Protein AF-A0A3M1LWJ5-F1 (afdb_monomer_lite)

Radius of gyration: 30.02 Å; chains: 1; bounding box: 67×26×77 Å

Structure (mmCIF, N/CA/C/O backbone):
data_AF-A0A3M1LWJ5-F1
#
_entry.id   AF-A0A3M1LWJ5-F1
#
loop_
_atom_site.group_PDB
_atom_site.id
_atom_site.type_symbol
_atom_site.label_atom_id
_atom_site.label_alt_id
_atom_site.label_comp_id
_atom_site.label_asym_id
_atom_site.label_entity_id
_atom_site.label_seq_id
_atom_site.pdbx_PDB_ins_code
_atom_site.Cartn_x
_atom_site.Cartn_y
_atom_site.Cartn_z
_atom_site.occupancy
_atom_site.B_iso_or_equiv
_atom_site.auth_seq_id
_atom_site.auth_c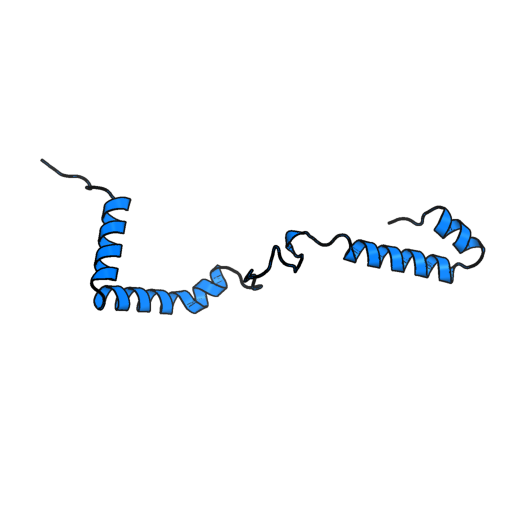omp_id
_atom_site.auth_asym_id
_atom_site.auth_atom_id
_atom_site.pdbx_PDB_model_num
ATOM 1 N N . MET A 1 1 ? 11.398 -5.527 -35.407 1.00 62.38 1 MET A N 1
ATOM 2 C CA . MET A 1 1 ? 11.233 -4.575 -36.529 1.00 62.38 1 MET A CA 1
ATOM 3 C C . MET A 1 1 ? 11.983 -5.104 -37.743 1.00 62.38 1 MET A C 1
ATOM 5 O O . MET A 1 1 ? 13.100 -5.579 -37.558 1.00 62.38 1 MET A O 1
ATOM 9 N N . SER A 1 2 ? 11.403 -5.033 -38.945 1.00 71.62 2 SER A N 1
ATOM 10 C CA . SER A 1 2 ? 12.109 -5.389 -40.186 1.00 71.62 2 SER A CA 1
ATOM 11 C C . SER A 1 2 ? 12.954 -4.212 -40.703 1.00 71.62 2 SER A C 1
ATOM 13 O O . SER A 1 2 ? 12.686 -3.054 -40.378 1.00 71.62 2 SER A O 1
ATOM 15 N N . ALA A 1 3 ? 14.004 -4.501 -41.478 1.00 82.69 3 ALA A N 1
ATOM 16 C CA . ALA A 1 3 ? 14.860 -3.475 -42.072 1.00 82.69 3 ALA A CA 1
ATOM 17 C C . ALA A 1 3 ? 14.053 -2.581 -43.031 1.00 82.69 3 ALA A C 1
ATOM 19 O O . ALA A 1 3 ? 13.374 -3.081 -43.939 1.00 82.69 3 ALA A O 1
ATOM 20 N N . ASN A 1 4 ? 14.138 -1.257 -42.858 1.00 89.62 4 ASN A N 1
ATOM 21 C CA . ASN A 1 4 ? 13.451 -0.326 -43.753 1.00 89.62 4 ASN A CA 1
ATOM 22 C C . ASN A 1 4 ? 14.225 -0.142 -45.068 1.00 89.62 4 ASN A C 1
ATOM 24 O O . ASN A 1 4 ? 15.335 -0.645 -45.233 1.00 89.62 4 ASN A O 1
ATOM 28 N N . TRP A 1 5 ? 13.622 0.554 -46.031 1.00 92.06 5 TRP A N 1
ATOM 29 C CA . TRP A 1 5 ? 14.231 0.750 -47.349 1.00 92.06 5 TRP A CA 1
ATOM 30 C C . TRP A 1 5 ? 15.590 1.472 -47.267 1.00 92.06 5 TRP A C 1
ATOM 32 O O . TRP A 1 5 ? 16.496 1.142 -48.020 1.00 92.06 5 TRP A O 1
ATOM 42 N N . PHE A 1 6 ? 15.769 2.374 -46.297 1.00 89.38 6 PHE A N 1
ATOM 43 C CA . PHE A 1 6 ? 17.022 3.097 -46.067 1.00 89.38 6 PHE A CA 1
ATOM 44 C C . PHE A 1 6 ? 18.117 2.218 -45.435 1.00 89.38 6 PHE A C 1
ATOM 46 O O . PHE A 1 6 ? 19.290 2.323 -45.773 1.00 89.38 6 PHE A O 1
ATOM 53 N N . ASP A 1 7 ? 17.756 1.307 -44.530 1.00 90.56 7 ASP A N 1
ATOM 54 C CA . ASP A 1 7 ? 18.695 0.312 -44.000 1.00 90.56 7 ASP A CA 1
ATOM 55 C C . ASP A 1 7 ? 19.154 -0.642 -45.119 1.00 90.56 7 ASP A C 1
ATOM 57 O O . ASP A 1 7 ? 20.311 -1.056 -45.146 1.00 90.56 7 ASP A O 1
ATOM 61 N N . ARG A 1 8 ? 18.273 -0.934 -46.088 1.00 88.12 8 ARG A N 1
ATOM 62 C CA . ARG A 1 8 ? 18.601 -1.742 -47.274 1.00 88.12 8 ARG A CA 1
ATOM 63 C C . ARG A 1 8 ? 19.521 -1.012 -48.250 1.00 88.12 8 ARG A C 1
ATOM 65 O O . ARG A 1 8 ? 20.425 -1.647 -48.777 1.00 88.12 8 ARG A O 1
ATOM 72 N N . THR A 1 9 ? 19.343 0.293 -48.466 1.00 92.50 9 THR A N 1
ATOM 73 C CA . THR A 1 9 ? 20.234 1.078 -49.342 1.00 92.50 9 THR A CA 1
ATOM 74 C C . THR A 1 9 ? 21.616 1.278 -48.729 1.00 92.50 9 THR A C 1
ATOM 76 O O . THR A 1 9 ? 22.602 1.286 -49.451 1.00 92.50 9 THR A O 1
ATOM 79 N N . ILE A 1 10 ? 21.731 1.380 -47.401 1.00 90.81 10 ILE A N 1
ATOM 80 C CA . ILE A 1 10 ? 23.046 1.389 -46.743 1.00 90.81 10 ILE A CA 1
ATOM 81 C C . ILE A 1 10 ? 23.681 0.002 -46.810 1.00 90.81 10 ILE A C 1
ATOM 83 O O . ILE A 1 10 ? 24.891 -0.102 -46.985 1.00 90.81 10 ILE A O 1
ATOM 87 N N . ALA A 1 11 ? 22.891 -1.070 -46.710 1.00 90.50 11 ALA A N 1
ATOM 88 C CA . ALA A 1 11 ? 23.421 -2.428 -46.728 1.00 90.50 11 ALA A CA 1
ATOM 89 C C . ALA A 1 11 ? 24.126 -2.798 -48.044 1.00 90.50 11 ALA A C 1
ATOM 91 O O . ALA A 1 11 ? 25.025 -3.636 -48.009 1.00 90.50 11 ALA A O 1
ATOM 92 N N . THR A 1 12 ? 23.771 -2.167 -49.172 1.00 91.88 12 THR A N 1
ATOM 93 C CA . THR A 1 12 ? 24.432 -2.414 -50.466 1.00 91.88 12 THR A CA 1
ATOM 94 C C . THR A 1 12 ? 25.857 -1.865 -50.522 1.00 91.88 12 THR A C 1
ATOM 96 O O . THR A 1 12 ? 26.692 -2.433 -51.217 1.00 91.88 12 THR A O 1
ATOM 99 N N . VAL A 1 13 ? 26.152 -0.793 -49.778 1.00 94.31 13 VAL A N 1
ATOM 100 C CA . VAL A 1 13 ? 27.469 -0.127 -49.779 1.00 94.31 13 VAL A CA 1
ATOM 101 C C . VAL A 1 13 ? 28.265 -0.440 -48.508 1.00 94.31 13 VAL A C 1
ATOM 103 O O . VAL A 1 13 ? 29.480 -0.605 -48.545 1.00 94.31 13 VAL A O 1
ATOM 106 N N . ALA A 1 14 ? 27.589 -0.537 -47.365 1.00 92.00 14 ALA A N 1
ATOM 107 C CA . ALA A 1 14 ? 28.187 -0.708 -46.047 1.00 92.00 14 ALA A CA 1
ATOM 108 C C . ALA A 1 14 ? 27.288 -1.579 -45.135 1.00 92.00 14 ALA A C 1
ATOM 110 O O . ALA A 1 14 ? 26.557 -1.079 -44.276 1.00 92.00 14 ALA A O 1
ATOM 111 N N . PRO A 1 15 ? 27.357 -2.918 -45.242 1.00 87.56 15 PRO A N 1
ATOM 112 C CA . PRO A 1 15 ? 26.468 -3.820 -44.502 1.00 87.56 15 PRO A CA 1
ATOM 113 C C . PRO A 1 15 ? 26.660 -3.764 -42.979 1.00 87.56 15 PRO A C 1
ATOM 115 O O . PRO A 1 15 ? 25.698 -3.882 -42.218 1.00 87.56 15 PRO A O 1
ATOM 118 N N . ARG A 1 16 ? 27.889 -3.527 -42.499 1.00 93.56 16 ARG A N 1
ATOM 119 C CA . ARG A 1 16 ? 28.172 -3.450 -41.053 1.00 93.56 16 ARG A CA 1
ATOM 120 C C . ARG A 1 16 ? 27.524 -2.227 -40.400 1.00 93.56 16 ARG A C 1
ATOM 122 O O . ARG A 1 16 ? 27.075 -2.318 -39.259 1.00 93.56 16 ARG A O 1
ATOM 129 N N . THR A 1 17 ? 27.475 -1.092 -41.095 1.00 91.75 17 THR A N 1
ATOM 130 C CA . THR A 1 17 ? 26.850 0.131 -40.569 1.00 91.75 17 THR A CA 1
ATOM 131 C C . THR A 1 17 ? 25.328 0.020 -40.608 1.00 91.75 17 THR A C 1
ATOM 133 O O . THR A 1 17 ? 24.683 0.378 -39.623 1.00 91.75 17 THR A O 1
ATOM 136 N N . ALA A 1 18 ? 24.763 -0.575 -41.665 1.00 91.69 18 ALA A N 1
ATOM 137 C CA . ALA A 1 18 ? 23.338 -0.898 -41.740 1.00 91.69 18 ALA A CA 1
ATOM 138 C C . ALA A 1 18 ? 22.890 -1.808 -40.580 1.00 91.69 18 ALA A C 1
ATOM 140 O O . ALA A 1 18 ? 21.934 -1.487 -39.873 1.00 91.69 18 ALA A O 1
ATOM 141 N N . ALA A 1 19 ? 23.622 -2.896 -40.311 1.00 91.38 19 ALA A N 1
ATOM 142 C CA . ALA A 1 19 ? 23.311 -3.807 -39.208 1.00 91.38 19 ALA A CA 1
ATOM 143 C C . ALA A 1 19 ? 23.373 -3.107 -37.839 1.00 91.38 19 ALA A C 1
ATOM 145 O O . ALA A 1 19 ? 22.457 -3.241 -37.025 1.00 91.38 19 ALA A O 1
ATOM 146 N N . ARG A 1 20 ? 24.416 -2.297 -37.600 1.00 92.44 20 ARG A N 1
ATOM 147 C CA . ARG A 1 20 ? 24.542 -1.498 -36.368 1.00 92.44 20 ARG A CA 1
ATOM 148 C C . ARG A 1 20 ? 23.376 -0.531 -36.185 1.00 92.44 20 ARG A C 1
ATOM 150 O O . ARG A 1 20 ? 22.883 -0.388 -35.072 1.00 92.44 20 ARG A O 1
ATOM 157 N N . ARG A 1 21 ? 22.912 0.102 -37.263 1.00 92.12 21 ARG A N 1
ATOM 158 C CA . ARG A 1 21 ? 21.779 1.033 -37.220 1.00 92.12 21 ARG A CA 1
ATOM 159 C C . ARG A 1 21 ? 20.473 0.329 -36.867 1.00 92.12 21 ARG A C 1
ATOM 161 O O . ARG A 1 21 ? 19.741 0.822 -36.013 1.00 92.12 21 ARG A O 1
ATOM 168 N N . VAL A 1 22 ? 20.192 -0.826 -37.471 1.00 92.44 22 VAL A N 1
ATOM 169 C CA . VAL A 1 22 ? 18.991 -1.617 -37.150 1.00 92.44 22 VAL A CA 1
ATOM 170 C C . VAL A 1 22 ? 18.997 -2.046 -35.680 1.00 92.44 22 VAL A C 1
ATOM 172 O O . VAL A 1 22 ? 17.985 -1.883 -35.000 1.00 92.44 22 VAL A O 1
ATOM 175 N N . LEU A 1 23 ? 20.138 -2.520 -35.167 1.00 90.00 23 LEU A N 1
ATOM 176 C CA . LEU A 1 23 ? 20.290 -2.882 -33.753 1.00 90.00 23 LEU A CA 1
ATOM 177 C C . LEU A 1 23 ? 20.098 -1.674 -32.825 1.00 90.00 23 LEU A C 1
ATOM 179 O O . LEU A 1 23 ? 19.346 -1.757 -31.856 1.00 90.00 23 LEU A O 1
ATOM 183 N N . ALA A 1 24 ? 20.712 -0.534 -33.150 1.00 89.19 24 ALA A N 1
ATOM 184 C CA . ALA A 1 24 ? 20.564 0.696 -32.374 1.00 89.19 24 ALA A CA 1
ATOM 185 C C . ALA A 1 24 ? 19.104 1.171 -32.321 1.00 89.19 24 ALA A C 1
ATOM 187 O O . ALA A 1 24 ? 18.622 1.580 -31.268 1.00 89.19 24 ALA A O 1
ATOM 188 N N . ARG A 1 25 ? 18.367 1.063 -33.433 1.00 88.56 25 ARG A N 1
ATOM 189 C CA . ARG A 1 25 ? 16.938 1.402 -33.484 1.00 88.56 25 ARG A CA 1
ATOM 190 C C . ARG A 1 25 ? 16.082 0.468 -32.638 1.00 88.56 25 ARG A C 1
ATOM 192 O O . ARG A 1 25 ? 15.201 0.942 -31.931 1.00 88.56 25 ARG A O 1
ATOM 199 N N . GLN A 1 26 ? 16.347 -0.838 -32.675 1.00 86.44 26 GLN A N 1
ATOM 200 C CA . GLN A 1 26 ? 15.634 -1.796 -31.825 1.00 86.44 26 GLN A CA 1
ATOM 201 C C . GLN A 1 26 ? 15.876 -1.525 -30.335 1.00 86.44 26 GLN A C 1
ATOM 203 O O . GLN A 1 26 ? 14.931 -1.561 -29.545 1.00 86.44 26 GLN A O 1
ATOM 208 N N . ALA A 1 27 ? 17.116 -1.209 -29.954 1.00 83.00 27 ALA A N 1
ATOM 209 C CA . ALA A 1 27 ? 17.447 -0.825 -28.585 1.00 83.00 27 ALA A CA 1
ATOM 210 C C . ALA A 1 27 ? 16.720 0.467 -28.175 1.00 83.00 27 ALA A C 1
ATOM 212 O O . ALA A 1 27 ? 16.071 0.504 -27.132 1.00 83.00 27 ALA A O 1
ATOM 213 N N . PHE A 1 28 ? 16.751 1.491 -29.033 1.00 81.56 28 PHE A N 1
ATOM 214 C CA . PHE A 1 28 ? 16.067 2.762 -28.797 1.00 81.56 28 PHE A CA 1
ATOM 215 C C . PHE A 1 28 ? 14.554 2.590 -28.619 1.00 81.56 28 PHE A C 1
ATOM 217 O O . PHE A 1 28 ? 13.978 3.129 -27.683 1.00 81.56 28 PHE A O 1
ATOM 224 N N . GLU A 1 29 ? 13.900 1.791 -29.460 1.00 79.44 29 GLU A N 1
ATOM 225 C CA . GLU A 1 29 ? 12.466 1.529 -29.320 1.00 79.44 29 GLU A CA 1
ATOM 226 C C . GLU A 1 29 ? 12.114 0.699 -28.094 1.00 79.44 29 GLU A C 1
ATOM 228 O O . GLU A 1 29 ? 11.030 0.861 -27.551 1.00 79.44 29 GLU A O 1
ATOM 233 N N . THR A 1 30 ? 12.985 -0.212 -27.665 1.00 74.62 30 THR A N 1
ATOM 234 C CA . THR A 1 30 ? 12.761 -0.974 -26.428 1.00 74.62 30 THR A CA 1
ATOM 235 C C . THR A 1 30 ? 12.826 -0.051 -25.212 1.00 74.62 30 THR A C 1
ATOM 237 O O . THR A 1 30 ? 12.039 -0.201 -24.286 1.00 74.62 30 THR A O 1
ATOM 240 N N . LEU A 1 31 ? 13.707 0.952 -25.251 1.00 70.25 31 LEU A N 1
ATOM 241 C CA . LEU A 1 31 ? 13.771 2.009 -24.242 1.00 70.25 31 LEU A CA 1
ATOM 242 C C . LEU A 1 31 ? 12.580 2.981 -24.340 1.00 70.25 31 LEU A C 1
ATOM 244 O O . LEU A 1 31 ? 12.087 3.440 -23.315 1.00 70.25 31 LEU A O 1
ATOM 248 N N . ALA A 1 32 ? 12.099 3.277 -25.553 1.00 70.69 32 ALA A N 1
ATOM 249 C CA . ALA A 1 32 ? 10.965 4.174 -25.781 1.00 70.69 32 ALA A CA 1
ATOM 250 C C . ALA A 1 32 ? 9.601 3.520 -25.490 1.00 70.69 32 ALA A C 1
ATOM 252 O O . ALA A 1 32 ? 8.681 4.198 -25.046 1.00 70.69 32 ALA A O 1
ATOM 253 N N . ARG A 1 33 ? 9.466 2.201 -25.691 1.00 67.19 33 ARG A N 1
ATOM 254 C CA . ARG A 1 33 ? 8.293 1.388 -25.312 1.00 67.19 33 ARG A CA 1
ATOM 255 C C . ARG A 1 33 ? 8.333 0.996 -23.831 1.00 67.19 33 ARG A C 1
ATOM 257 O O . ARG A 1 33 ? 8.051 -0.148 -23.476 1.00 67.19 33 ARG A O 1
ATOM 264 N N . GLY A 1 34 ? 8.711 1.931 -22.963 1.00 65.31 34 GLY A N 1
ATOM 265 C CA . GLY A 1 34 ? 8.563 1.743 -21.527 1.00 65.31 34 GLY A CA 1
ATOM 266 C C . GLY A 1 34 ? 7.084 1.569 -21.184 1.00 65.31 34 GLY A C 1
ATOM 267 O O . GLY A 1 34 ? 6.239 2.296 -21.698 1.00 65.31 34 GLY A O 1
ATOM 268 N N . TYR A 1 35 ? 6.754 0.599 -20.331 1.00 66.06 35 TYR A N 1
ATOM 269 C CA . TYR A 1 35 ? 5.420 0.546 -19.740 1.00 66.06 35 TYR A CA 1
ATOM 270 C C . TYR A 1 35 ? 5.245 1.792 -18.871 1.00 66.06 35 TYR A C 1
ATOM 272 O O . TYR A 1 35 ? 6.023 1.981 -17.936 1.00 66.06 35 TYR A O 1
ATOM 280 N N . ASP A 1 36 ? 4.222 2.610 -19.131 1.00 66.44 36 ASP A N 1
ATOM 281 C CA . ASP A 1 36 ? 3.941 3.808 -18.323 1.00 66.44 36 ASP A CA 1
ATOM 282 C C . ASP A 1 36 ? 3.812 3.476 -16.825 1.00 66.44 36 ASP A C 1
ATOM 284 O O . ASP A 1 36 ? 4.223 4.260 -15.975 1.00 66.44 36 ASP A O 1
ATOM 288 N N . GLY A 1 37 ? 3.327 2.273 -16.492 1.00 66.75 37 GLY A N 1
ATOM 289 C CA . GLY A 1 37 ? 3.249 1.777 -15.112 1.00 66.75 37 GLY A CA 1
ATOM 290 C C . GLY A 1 37 ? 4.596 1.420 -14.465 1.00 66.75 37 GLY A C 1
ATOM 291 O O . GLY A 1 37 ? 4.675 1.328 -13.246 1.00 66.75 37 GLY A O 1
ATOM 292 N N . ALA A 1 38 ? 5.656 1.231 -15.255 1.00 71.50 38 ALA A N 1
ATOM 293 C CA . ALA A 1 38 ? 7.024 1.008 -14.782 1.00 71.50 38 ALA A CA 1
ATOM 294 C C . ALA A 1 38 ? 7.903 2.268 -14.892 1.00 71.50 38 ALA A C 1
ATOM 296 O O . ALA A 1 38 ? 9.065 2.251 -14.471 1.00 71.50 38 ALA A O 1
ATOM 297 N N . ALA A 1 39 ? 7.375 3.354 -15.468 1.00 71.69 39 ALA A N 1
ATOM 298 C CA . ALA A 1 39 ? 8.089 4.613 -15.584 1.00 71.69 39 ALA A CA 1
ATOM 299 C C . ALA A 1 39 ? 8.399 5.158 -14.186 1.00 71.69 39 ALA A C 1
ATOM 301 O O . ALA A 1 39 ? 7.525 5.227 -13.331 1.00 71.69 39 ALA A O 1
ATOM 302 N N . ARG A 1 40 ? 9.650 5.561 -13.950 1.00 72.75 40 ARG A N 1
ATOM 303 C CA . ARG A 1 40 ? 10.050 6.240 -12.712 1.00 72.75 40 ARG A CA 1
ATOM 304 C C . ARG A 1 40 ? 10.124 7.738 -12.985 1.00 72.75 40 ARG A C 1
ATOM 306 O O . ARG A 1 40 ? 10.995 8.186 -13.723 1.00 72.75 40 ARG A O 1
ATOM 313 N N . GLY A 1 41 ? 9.209 8.511 -12.411 1.00 79.94 41 GLY A N 1
ATOM 314 C CA . GLY A 1 41 ? 9.189 9.973 -12.524 1.00 79.94 41 GLY A CA 1
ATOM 315 C C . GLY A 1 41 ? 8.226 10.605 -11.523 1.00 79.94 41 GLY A C 1
ATOM 316 O O . GLY A 1 41 ? 7.676 9.903 -10.683 1.00 79.94 41 GLY A O 1
ATOM 317 N N . ARG A 1 42 ? 7.957 11.915 -11.639 1.00 81.06 42 ARG A N 1
ATOM 318 C CA . ARG A 1 42 ? 7.064 12.648 -10.707 1.00 81.06 42 ARG A CA 1
ATOM 319 C C . ARG A 1 42 ? 5.707 11.980 -10.467 1.00 81.06 42 ARG A C 1
ATOM 321 O O . ARG A 1 42 ? 5.143 12.102 -9.392 1.00 81.06 42 ARG A O 1
ATOM 328 N N . ARG A 1 43 ? 5.149 11.304 -11.476 1.00 78.06 43 ARG A N 1
ATOM 329 C CA . ARG A 1 43 ? 3.835 10.643 -11.362 1.00 78.06 43 ARG A CA 1
ATOM 330 C C . ARG A 1 43 ? 3.869 9.355 -10.537 1.00 78.06 43 ARG A C 1
ATOM 332 O O . ARG A 1 43 ? 2.841 8.961 -10.004 1.00 78.06 43 ARG A O 1
ATOM 339 N N . THR A 1 44 ? 5.031 8.722 -10.431 1.00 81.00 44 THR A N 1
ATOM 340 C CA . THR A 1 44 ? 5.262 7.511 -9.630 1.00 81.00 44 THR A CA 1
ATOM 341 C C . THR A 1 44 ? 6.147 7.810 -8.420 1.00 81.00 44 THR A C 1
ATOM 343 O O . THR A 1 44 ? 6.702 6.903 -7.800 1.00 81.00 44 THR A O 1
ATOM 346 N N . GLU A 1 45 ? 6.355 9.089 -8.114 1.00 81.25 45 GLU A N 1
ATOM 347 C CA . GLU A 1 45 ? 7.157 9.522 -6.982 1.00 81.25 45 GLU A CA 1
ATOM 348 C C . GLU A 1 45 ? 6.421 9.155 -5.690 1.00 81.25 45 GLU A C 1
ATOM 350 O O . GLU A 1 45 ? 5.217 9.372 -5.557 1.00 81.25 45 GLU A O 1
ATOM 355 N N . GLY A 1 46 ? 7.127 8.506 -4.763 1.00 80.38 46 GLY A N 1
ATOM 356 C CA . GLY A 1 46 ? 6.545 7.993 -3.519 1.00 80.38 46 GLY A CA 1
ATOM 357 C C . GLY A 1 46 ? 5.890 6.611 -3.618 1.00 80.38 46 GLY A C 1
ATOM 358 O O . GLY A 1 46 ? 5.460 6.078 -2.595 1.00 80.38 46 GL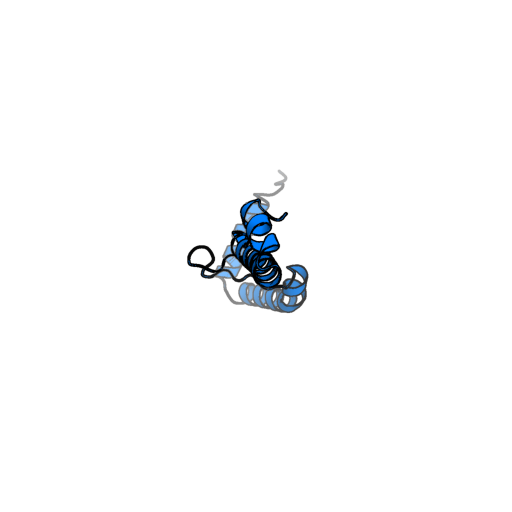Y A O 1
ATOM 359 N N . TRP A 1 47 ? 5.847 5.984 -4.798 1.00 82.81 47 TRP A N 1
ATOM 360 C CA . TRP A 1 47 ? 5.340 4.617 -4.914 1.00 82.81 47 TRP A CA 1
ATOM 361 C C . TRP A 1 47 ? 6.294 3.632 -4.228 1.00 82.81 47 TRP A C 1
ATOM 363 O O . TRP A 1 47 ? 7.442 3.456 -4.640 1.00 82.81 47 TRP A O 1
ATOM 373 N N . ARG A 1 48 ? 5.802 2.943 -3.194 1.00 77.88 48 ARG A N 1
ATOM 374 C CA . ARG A 1 48 ? 6.441 1.740 -2.650 1.00 77.88 48 ARG A CA 1
ATOM 375 C C . ARG A 1 48 ? 5.915 0.537 -3.429 1.00 77.88 48 ARG A C 1
ATOM 377 O O . ARG A 1 48 ? 4.850 0.021 -3.118 1.00 77.88 48 ARG A O 1
ATOM 384 N N . ALA A 1 49 ? 6.662 0.120 -4.447 1.00 79.69 49 ALA A N 1
ATOM 385 C CA . ALA A 1 49 ? 6.364 -1.061 -5.259 1.00 79.69 49 ALA A CA 1
ATOM 386 C C . ALA A 1 49 ? 7.467 -2.124 -5.074 1.00 79.69 49 ALA A C 1
ATOM 388 O O . ALA A 1 49 ? 8.310 -2.296 -5.959 1.00 79.69 49 ALA A O 1
ATOM 389 N N . PRO A 1 50 ? 7.548 -2.768 -3.893 1.00 80.12 50 PRO A N 1
ATOM 390 C CA . PRO A 1 50 ? 8.482 -3.865 -3.677 1.00 80.12 50 PRO A CA 1
ATOM 391 C C . PRO A 1 50 ? 8.101 -5.068 -4.554 1.00 80.12 50 PRO A C 1
ATOM 393 O O . PRO A 1 50 ? 6.944 -5.253 -4.915 1.00 80.12 50 PRO A O 1
ATOM 396 N N . GLY A 1 51 ? 9.085 -5.898 -4.902 1.00 83.19 51 GLY A N 1
ATOM 397 C CA . GLY A 1 51 ? 8.851 -7.118 -5.687 1.00 83.19 51 GLY A CA 1
ATOM 398 C C . GLY A 1 51 ? 8.210 -8.264 -4.892 1.00 83.19 51 GLY A C 1
ATOM 399 O O . GLY A 1 51 ? 8.078 -9.363 -5.423 1.00 83.19 51 GLY A O 1
ATOM 400 N N . SER A 1 52 ? 7.875 -8.041 -3.618 1.00 86.94 52 SER A N 1
ATOM 401 C CA . SER A 1 52 ? 7.195 -9.003 -2.750 1.00 86.94 52 SER A CA 1
ATOM 402 C C . SER A 1 52 ? 5.706 -9.089 -3.067 1.00 86.94 52 SER A C 1
ATOM 404 O O . SER A 1 52 ? 5.079 -8.117 -3.480 1.00 86.94 52 SER A O 1
ATOM 406 N N . SER A 1 53 ? 5.123 -10.269 -2.847 1.00 87.81 53 SER A N 1
ATOM 407 C CA . SER A 1 53 ? 3.667 -10.421 -2.872 1.00 87.81 53 SER A CA 1
ATOM 408 C C . SER A 1 53 ? 3.052 -9.931 -1.558 1.00 87.81 53 SER A C 1
ATOM 410 O O . SER A 1 53 ? 3.718 -9.928 -0.518 1.00 87.81 53 SER A O 1
ATOM 412 N N . ALA A 1 54 ? 1.763 -9.582 -1.591 1.00 85.25 54 ALA A N 1
ATOM 413 C CA . ALA A 1 54 ? 1.012 -9.210 -0.392 1.00 85.25 54 ALA A CA 1
ATOM 414 C C . ALA A 1 54 ? 1.078 -10.303 0.690 1.00 85.25 54 ALA A C 1
ATOM 416 O O . ALA A 1 54 ? 1.282 -9.998 1.864 1.00 85.25 54 ALA A O 1
ATOM 417 N N . ASP A 1 55 ? 0.998 -11.577 0.294 1.00 90.44 55 ASP A N 1
ATOM 418 C CA . ASP A 1 55 ? 1.087 -12.712 1.217 1.00 90.44 55 ASP A CA 1
ATOM 419 C C . ASP A 1 55 ? 2.458 -12.793 1.892 1.00 90.44 55 ASP A C 1
ATOM 421 O O . ASP A 1 55 ? 2.554 -13.100 3.080 1.00 90.44 55 ASP A O 1
ATOM 425 N N . THR A 1 56 ? 3.529 -12.469 1.161 1.00 90.19 56 THR A N 1
ATOM 426 C CA . THR A 1 56 ? 4.888 -12.439 1.717 1.00 90.19 56 THR A CA 1
ATOM 427 C C . THR A 1 56 ? 5.021 -11.346 2.776 1.00 90.19 56 THR A C 1
ATOM 429 O O . THR A 1 56 ? 5.581 -11.584 3.845 1.00 90.19 56 THR A O 1
ATOM 432 N N . GLU A 1 57 ? 4.473 -10.159 2.520 1.00 89.00 57 GLU A N 1
ATOM 433 C CA . GLU A 1 57 ? 4.521 -9.043 3.472 1.00 89.00 57 GLU A CA 1
ATOM 434 C C . GLU A 1 57 ? 3.670 -9.308 4.719 1.00 89.00 57 GLU A C 1
ATOM 436 O O . GLU A 1 57 ? 4.127 -9.090 5.846 1.00 89.00 57 GLU A O 1
ATOM 441 N N . ILE A 1 58 ? 2.460 -9.846 4.537 1.00 91.25 58 ILE A N 1
ATOM 442 C CA . ILE A 1 58 ? 1.569 -10.236 5.637 1.00 91.25 58 ILE A CA 1
ATOM 443 C C . ILE A 1 58 ? 2.180 -11.380 6.448 1.00 91.25 58 ILE A C 1
ATOM 445 O O . ILE A 1 58 ? 2.112 -11.351 7.677 1.00 91.25 58 ILE A O 1
ATOM 449 N N . GLY A 1 59 ? 2.807 -12.363 5.799 1.00 91.12 59 GLY A N 1
ATOM 450 C CA . GLY A 1 59 ? 3.470 -13.476 6.480 1.00 91.12 59 GLY A CA 1
ATOM 451 C C . GLY A 1 59 ? 4.570 -13.007 7.434 1.00 91.12 59 GLY A C 1
ATOM 452 O O . GLY A 1 59 ? 4.688 -13.527 8.542 1.00 91.12 59 GLY A O 1
ATOM 453 N N . ILE A 1 60 ? 5.325 -11.977 7.043 1.00 89.62 60 ILE A N 1
ATOM 454 C CA . ILE A 1 60 ? 6.416 -11.420 7.853 1.00 89.62 60 ILE A CA 1
ATOM 455 C C . ILE A 1 60 ? 5.879 -10.519 8.976 1.00 89.62 60 ILE A C 1
ATOM 457 O O . ILE A 1 60 ? 6.269 -10.665 10.134 1.00 89.62 60 ILE A O 1
ATOM 461 N N . ALA A 1 61 ? 4.997 -9.568 8.656 1.00 91.50 61 ALA A N 1
ATOM 462 C CA . ALA A 1 61 ? 4.615 -8.499 9.586 1.00 91.50 61 ALA A CA 1
ATOM 463 C C . ALA A 1 61 ? 3.290 -8.745 10.328 1.00 91.50 61 ALA A C 1
ATOM 465 O O . ALA A 1 61 ? 3.012 -8.103 11.345 1.00 91.50 61 ALA A O 1
ATOM 466 N N . GLY A 1 62 ? 2.456 -9.662 9.839 1.00 93.81 62 GLY A N 1
ATOM 467 C CA . GLY A 1 62 ? 1.065 -9.804 10.259 1.00 93.81 62 GLY A CA 1
ATOM 468 C C . GLY A 1 62 ? 0.898 -10.212 11.719 1.00 93.81 62 GLY A C 1
ATOM 469 O O . GLY A 1 62 ? 0.027 -9.671 12.398 1.00 93.81 62 GLY A O 1
ATOM 470 N N . ALA A 1 63 ? 1.736 -11.121 12.230 1.00 95.00 63 ALA A N 1
ATOM 471 C CA . ALA A 1 63 ? 1.680 -11.536 13.634 1.00 95.00 63 ALA A CA 1
ATOM 472 C C . ALA A 1 63 ? 1.960 -10.358 14.580 1.00 95.00 63 ALA A C 1
ATOM 474 O O . ALA A 1 63 ? 1.130 -10.039 15.431 1.00 95.00 63 ALA A O 1
ATOM 475 N N . LEU A 1 64 ? 3.068 -9.648 14.344 1.00 95.88 64 LEU A N 1
ATOM 476 C CA . LEU A 1 64 ? 3.463 -8.478 15.126 1.00 95.88 64 LEU A CA 1
ATOM 477 C C . LEU A 1 64 ? 2.414 -7.361 15.066 1.00 95.88 64 LEU A C 1
ATOM 479 O O . LEU A 1 64 ? 2.107 -6.747 16.087 1.00 95.88 64 LEU A O 1
ATOM 483 N N . LEU A 1 65 ? 1.851 -7.094 13.884 1.00 96.00 65 LEU A N 1
ATOM 484 C CA . LEU A 1 65 ? 0.806 -6.084 13.726 1.00 96.00 65 LEU A CA 1
ATOM 485 C C . LEU A 1 65 ? -0.441 -6.448 14.542 1.00 96.00 65 LEU A C 1
ATOM 487 O O . LEU A 1 65 ? -0.989 -5.590 15.230 1.00 96.00 65 LEU A O 1
ATOM 491 N N . ARG A 1 66 ? -0.857 -7.720 14.523 1.00 95.81 66 ARG A N 1
ATOM 492 C CA . ARG A 1 66 ? -1.994 -8.210 15.318 1.00 95.81 66 ARG A CA 1
ATOM 493 C C . ARG A 1 66 ? -1.778 -8.002 16.811 1.00 95.81 66 ARG A C 1
ATOM 495 O O . ARG A 1 66 ? -2.688 -7.548 17.501 1.00 95.81 66 ARG A O 1
ATOM 502 N N . ASP A 1 67 ? -0.590 -8.334 17.301 1.00 97.25 67 ASP A N 1
ATOM 503 C CA . ASP A 1 67 ? -0.288 -8.249 18.728 1.00 97.25 67 ASP A CA 1
ATOM 504 C C . ASP A 1 67 ? -0.197 -6.789 19.184 1.00 97.25 67 ASP A C 1
ATOM 506 O O . ASP A 1 67 ? -0.785 -6.430 20.203 1.00 97.25 67 ASP A O 1
ATOM 510 N N . ARG A 1 68 ? 0.393 -5.909 18.365 1.00 97.00 68 ARG A N 1
ATOM 511 C CA . ARG A 1 68 ? 0.382 -4.455 18.599 1.00 97.00 68 ARG A CA 1
ATOM 512 C C . ARG A 1 68 ? -1.024 -3.863 18.575 1.00 97.00 68 ARG A C 1
ATOM 514 O O . ARG A 1 68 ? -1.329 -3.018 19.407 1.00 97.00 68 ARG A O 1
ATOM 521 N N . MET A 1 69 ? -1.890 -4.308 17.663 1.00 96.44 69 MET A N 1
ATOM 522 C CA . MET A 1 69 ? -3.290 -3.870 17.631 1.00 96.44 69 MET A CA 1
ATOM 523 C C . MET A 1 69 ? -4.031 -4.255 18.917 1.00 96.44 69 MET A C 1
ATOM 525 O O . MET A 1 69 ? -4.776 -3.442 19.460 1.00 96.44 69 MET A O 1
ATOM 529 N N . ARG A 1 70 ? -3.813 -5.471 19.435 1.00 96.81 70 ARG A N 1
ATOM 530 C CA . ARG A 1 70 ? -4.423 -5.931 20.695 1.00 96.81 70 ARG A CA 1
ATOM 531 C C . ARG A 1 70 ? -3.927 -5.137 21.896 1.00 96.81 70 ARG A C 1
ATOM 533 O O . ARG A 1 70 ? -4.741 -4.737 22.725 1.00 96.81 70 ARG A O 1
ATOM 540 N N . ASP A 1 71 ? -2.620 -4.907 21.975 1.00 97.81 71 ASP A N 1
ATOM 541 C CA . ASP A 1 71 ? -2.020 -4.108 23.042 1.00 97.81 71 ASP A CA 1
ATOM 542 C C . ASP A 1 71 ? -2.531 -2.659 23.011 1.00 97.81 71 ASP A C 1
ATOM 544 O O . ASP A 1 71 ? -2.994 -2.132 24.022 1.00 97.81 71 ASP A O 1
ATOM 548 N N . LEU A 1 72 ? -2.581 -2.054 21.820 1.00 97.00 72 LEU A N 1
ATOM 549 C CA . LEU A 1 72 ? -3.098 -0.702 21.622 1.00 97.00 72 LEU A CA 1
ATOM 550 C C . LEU A 1 72 ? -4.550 -0.565 22.094 1.00 97.00 72 LEU A C 1
ATOM 552 O O . LEU A 1 72 ? -4.881 0.393 22.786 1.00 97.00 72 LEU A O 1
ATOM 556 N N . VAL A 1 73 ? -5.417 -1.520 21.754 1.00 97.62 73 VAL A N 1
ATOM 557 C CA . VAL A 1 73 ? -6.820 -1.516 22.204 1.00 97.62 73 VAL A CA 1
ATOM 558 C C . VAL A 1 73 ? -6.926 -1.682 23.722 1.00 97.62 73 VAL A C 1
ATOM 560 O O . VAL A 1 73 ? -7.803 -1.080 24.335 1.00 97.62 73 VAL A O 1
ATOM 563 N N . ARG A 1 74 ? -6.040 -2.468 24.342 1.00 96.75 74 ARG A N 1
ATOM 564 C CA . ARG A 1 74 ? -6.048 -2.698 25.793 1.00 96.75 74 ARG A CA 1
ATOM 565 C C . ARG A 1 74 ? -5.599 -1.465 26.580 1.00 96.75 74 ARG A C 1
ATOM 567 O O . ARG A 1 74 ? -6.146 -1.203 27.646 1.00 96.75 74 ARG A O 1
ATOM 574 N N . ASN A 1 75 ? -4.635 -0.719 26.040 1.00 97.94 75 ASN A N 1
ATOM 575 C CA . ASN A 1 75 ? -3.961 0.370 26.749 1.00 97.94 75 ASN A CA 1
ATOM 576 C C . ASN A 1 75 ? -4.462 1.773 26.359 1.00 97.94 75 ASN A C 1
ATOM 578 O O . ASN A 1 75 ? -4.197 2.730 27.083 1.00 97.94 75 ASN A O 1
ATOM 582 N N . ASN A 1 76 ? -5.178 1.927 25.238 1.00 97.50 76 ASN A N 1
ATOM 583 C CA . ASN A 1 76 ? -5.645 3.226 24.752 1.00 97.50 76 ASN A CA 1
ATOM 584 C C . ASN A 1 76 ? -7.187 3.285 24.640 1.00 97.50 76 ASN A C 1
ATOM 586 O O . ASN A 1 76 ? -7.764 2.687 23.724 1.00 97.50 76 ASN A O 1
ATOM 590 N N . PRO A 1 77 ? -7.868 4.076 25.497 1.00 95.94 77 PRO A N 1
ATOM 591 C CA . PRO A 1 77 ? -9.324 4.229 25.466 1.00 95.94 77 PRO A CA 1
ATOM 592 C C . PRO A 1 77 ? -9.882 4.745 24.133 1.00 95.94 77 PRO A C 1
ATOM 594 O O . PRO A 1 77 ? -10.978 4.354 23.728 1.00 95.94 77 PRO A O 1
ATOM 597 N N . HIS A 1 78 ? -9.140 5.595 23.416 1.00 97.12 78 HIS A N 1
ATOM 598 C CA . HIS A 1 78 ? -9.564 6.097 22.108 1.00 97.12 78 HIS A CA 1
ATOM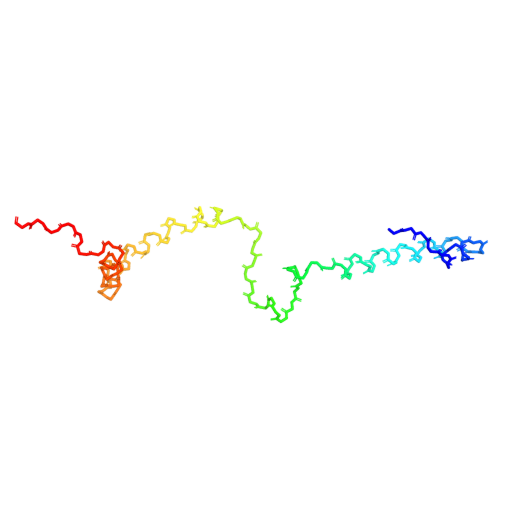 599 C C . HIS A 1 78 ? -9.539 4.992 21.051 1.00 97.12 78 HIS A C 1
ATOM 601 O O . HIS A 1 78 ? -10.474 4.883 20.257 1.00 97.12 78 HIS A O 1
ATOM 607 N N . ALA A 1 79 ? -8.512 4.137 21.072 1.00 95.44 79 ALA A N 1
ATOM 608 C CA . ALA A 1 79 ? -8.432 2.986 20.177 1.00 95.44 79 ALA A CA 1
ATOM 609 C C . ALA A 1 79 ? -9.558 1.982 20.467 1.00 95.44 79 ALA A C 1
ATOM 611 O O . ALA A 1 79 ? -10.241 1.538 19.544 1.00 95.44 79 ALA A O 1
ATOM 612 N N . ALA A 1 80 ? -9.820 1.692 21.746 1.00 96.44 80 ALA A N 1
ATOM 613 C CA . ALA A 1 80 ? -10.941 0.844 22.151 1.00 96.44 80 ALA A CA 1
ATOM 614 C C . ALA A 1 80 ? -12.292 1.403 21.675 1.00 96.44 80 ALA A C 1
ATOM 616 O O . ALA A 1 80 ? -13.112 0.671 21.113 1.00 96.44 80 ALA A O 1
ATOM 617 N N . LYS A 1 81 ? -12.511 2.717 21.830 1.00 96.44 81 LYS A N 1
ATOM 618 C CA . LYS A 1 81 ? -13.732 3.375 21.356 1.00 96.44 81 LYS A CA 1
ATOM 619 C C . LYS A 1 81 ? -13.870 3.305 19.836 1.00 96.44 81 LYS A C 1
ATOM 621 O O . LYS A 1 81 ? -14.970 3.034 19.358 1.00 96.44 81 LYS A O 1
ATOM 626 N N . ALA A 1 82 ? -12.787 3.515 19.089 1.00 96.19 82 ALA A N 1
ATOM 627 C CA . ALA A 1 82 ? -12.798 3.433 17.630 1.00 96.19 82 ALA A CA 1
ATOM 628 C C . ALA A 1 82 ? -13.205 2.033 17.143 1.00 96.19 82 ALA A C 1
ATOM 630 O O . ALA A 1 82 ? -14.069 1.918 16.275 1.00 96.19 82 ALA A O 1
ATOM 631 N N . VAL A 1 83 ? -12.657 0.975 17.753 1.00 94.38 83 VAL A N 1
ATOM 632 C CA . VAL A 1 83 ? -13.035 -0.412 17.434 1.00 94.38 83 VAL A CA 1
ATOM 633 C C . VAL A 1 83 ? -14.513 -0.667 17.739 1.00 94.38 83 VAL A C 1
ATOM 635 O O . VAL A 1 83 ? -15.217 -1.208 16.892 1.00 94.38 83 VAL A O 1
ATOM 638 N N . ALA A 1 84 ? -15.016 -0.233 18.899 1.00 92.94 84 ALA A N 1
ATOM 639 C CA . ALA A 1 84 ? -16.424 -0.418 19.258 1.00 92.94 84 ALA A CA 1
ATOM 640 C C . ALA A 1 84 ? -17.381 0.296 18.286 1.00 92.94 84 ALA A C 1
ATOM 642 O O . ALA A 1 84 ? -18.389 -0.272 17.872 1.00 92.94 84 ALA A O 1
ATOM 643 N N . VAL A 1 85 ? -17.055 1.529 17.884 1.00 94.44 85 VAL A N 1
ATOM 644 C CA . VAL A 1 85 ? -17.844 2.284 16.896 1.00 94.44 85 VAL A CA 1
ATOM 645 C C . VAL A 1 85 ? -17.831 1.586 15.537 1.00 94.44 85 VAL A C 1
ATOM 647 O O . VAL A 1 85 ? -18.880 1.464 14.909 1.00 94.44 85 VAL A O 1
ATOM 650 N N . LEU A 1 86 ? -16.670 1.092 15.099 1.00 93.06 86 LEU A N 1
ATOM 651 C CA . LEU A 1 86 ? -16.545 0.359 13.842 1.00 93.06 86 LEU A CA 1
ATOM 652 C C . LEU A 1 86 ? -17.432 -0.895 13.840 1.00 93.06 86 LEU A C 1
ATOM 654 O O . LEU A 1 86 ? -18.197 -1.096 12.901 1.00 93.06 86 LEU A O 1
ATOM 658 N N . VAL A 1 87 ? -17.372 -1.704 14.903 1.00 91.38 87 VAL A N 1
ATOM 659 C CA . VAL A 1 87 ? -18.186 -2.924 15.041 1.00 91.38 87 VAL A CA 1
ATOM 660 C C . VAL A 1 87 ? -19.679 -2.594 15.019 1.00 91.38 87 VAL A C 1
ATOM 662 O O . VAL A 1 87 ? -20.426 -3.221 14.270 1.00 91.38 87 VAL A O 1
ATOM 665 N N . ASN A 1 88 ? -20.102 -1.569 15.764 1.00 90.56 88 ASN A N 1
ATOM 666 C CA . ASN A 1 88 ? -21.500 -1.136 15.795 1.00 90.56 88 ASN A CA 1
ATOM 667 C C . ASN A 1 88 ? -21.997 -0.658 14.424 1.00 90.56 88 ASN A C 1
ATOM 669 O O . ASN A 1 88 ? -23.135 -0.934 14.062 1.00 90.56 88 ASN A O 1
ATOM 673 N N . ASN A 1 89 ? -21.158 0.032 13.646 1.00 91.19 89 ASN A N 1
ATOM 674 C CA . ASN A 1 89 ? -21.534 0.507 12.313 1.00 91.19 89 ASN A CA 1
ATOM 675 C C . ASN A 1 89 ? -21.545 -0.613 11.263 1.00 91.19 89 ASN A C 1
ATOM 677 O O . ASN A 1 89 ? -22.359 -0.569 10.347 1.00 91.19 89 ASN A O 1
ATOM 681 N N . ILE A 1 90 ? -20.652 -1.603 11.381 1.00 90.00 90 ILE A N 1
ATOM 682 C CA . ILE A 1 90 ? -20.587 -2.741 10.450 1.00 90.00 90 ILE A CA 1
ATOM 683 C C . ILE A 1 90 ? -21.752 -3.708 10.682 1.00 90.00 90 ILE A C 1
ATOM 685 O O . ILE A 1 90 ? -22.367 -4.163 9.722 1.00 90.00 90 ILE A O 1
ATOM 689 N N . ILE A 1 91 ? -22.049 -4.042 11.941 1.00 86.00 91 ILE A N 1
ATOM 690 C CA . ILE A 1 91 ? -23.105 -5.008 12.285 1.00 86.00 91 ILE A CA 1
ATOM 691 C C . ILE A 1 91 ? -24.482 -4.326 12.344 1.00 86.00 91 ILE A C 1
ATOM 693 O O . ILE A 1 91 ? -25.504 -4.953 12.063 1.00 86.00 91 ILE A O 1
ATOM 697 N N . GLY A 1 92 ? -24.529 -3.041 12.701 1.00 78.38 92 GLY A N 1
ATOM 698 C CA . GLY A 1 92 ? -25.764 -2.343 13.047 1.00 78.38 92 GLY A CA 1
ATOM 699 C C . GLY A 1 92 ? -26.255 -2.705 14.454 1.00 78.38 92 GLY A C 1
ATOM 700 O O . GLY A 1 92 ? -25.508 -3.217 15.285 1.00 78.38 92 GLY A O 1
ATOM 701 N N . ALA A 1 93 ? -27.538 -2.454 14.734 1.00 71.88 93 ALA A N 1
ATOM 702 C CA . ALA A 1 93 ? -28.150 -2.722 16.044 1.00 71.88 93 ALA A CA 1
ATOM 703 C C . ALA A 1 93 ? -28.305 -4.225 16.384 1.00 71.88 93 ALA A C 1
ATOM 705 O O . ALA A 1 93 ? -28.672 -4.559 17.509 1.00 71.88 93 ALA A O 1
ATOM 706 N N . GLY A 1 94 ? -28.033 -5.127 15.432 1.00 68.69 94 GLY A N 1
ATOM 707 C CA . GLY A 1 94 ? -28.289 -6.561 15.571 1.00 68.69 94 GLY A CA 1
ATOM 708 C C . GLY A 1 94 ? -29.783 -6.921 15.586 1.00 68.69 94 GLY A C 1
ATOM 709 O O . GLY A 1 94 ? -30.650 -6.088 15.315 1.00 68.69 94 GLY A O 1
ATOM 710 N N . ILE A 1 95 ? -30.089 -8.189 15.885 1.00 69.75 95 ILE A N 1
ATOM 711 C CA . ILE A 1 95 ? -31.464 -8.659 16.111 1.00 69.75 95 ILE A CA 1
ATOM 712 C C . ILE A 1 95 ? -31.852 -8.302 17.547 1.00 69.75 95 ILE A C 1
ATOM 714 O O . ILE A 1 95 ? -31.271 -8.824 18.494 1.00 69.75 95 ILE A O 1
ATOM 718 N N . MET A 1 96 ? -32.840 -7.422 17.701 1.00 66.06 96 MET A N 1
ATOM 719 C CA . MET A 1 96 ? -33.393 -7.012 18.993 1.00 66.06 96 MET A CA 1
ATOM 720 C C . MET A 1 96 ? -34.718 -7.768 19.217 1.00 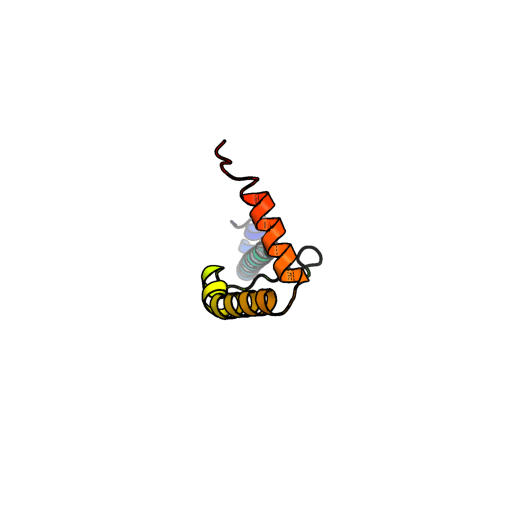66.06 96 MET A C 1
ATOM 722 O O . MET A 1 96 ? -35.727 -7.386 18.613 1.00 66.06 96 MET A O 1
ATOM 726 N N . PRO A 1 97 ? -34.739 -8.873 19.992 1.00 64.31 97 PRO A N 1
ATOM 727 C CA . PRO A 1 97 ? -35.986 -9.553 20.326 1.00 64.31 97 PRO A CA 1
ATOM 728 C C . PRO A 1 97 ? -36.841 -8.659 21.232 1.00 64.31 97 PRO A C 1
ATOM 730 O O . PRO A 1 97 ? -36.313 -7.917 22.061 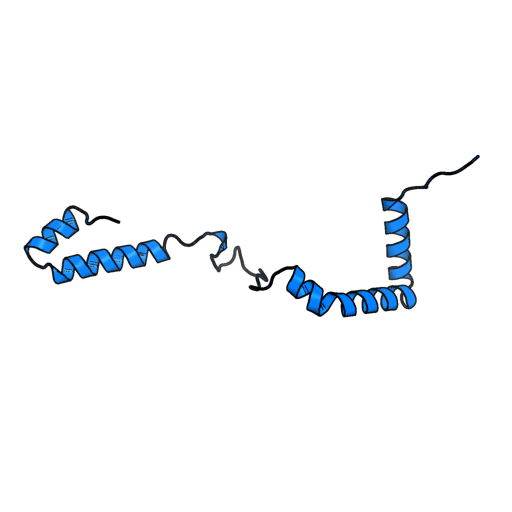1.00 64.31 97 PRO A O 1
ATOM 733 N N . ARG A 1 98 ? -38.155 -8.712 21.016 1.00 55.16 98 ARG A N 1
ATOM 734 C CA . ARG A 1 98 ? -39.178 -7.962 21.753 1.00 55.16 98 ARG A CA 1
ATOM 735 C C . ARG A 1 98 ? -39.919 -8.900 22.685 1.00 55.16 98 ARG A C 1
ATOM 737 O O . ARG A 1 98 ? -40.123 -10.058 22.256 1.00 55.16 98 ARG A O 1
#

Foldseek 3Di:
DDQDPVLVVCCVVPVVVS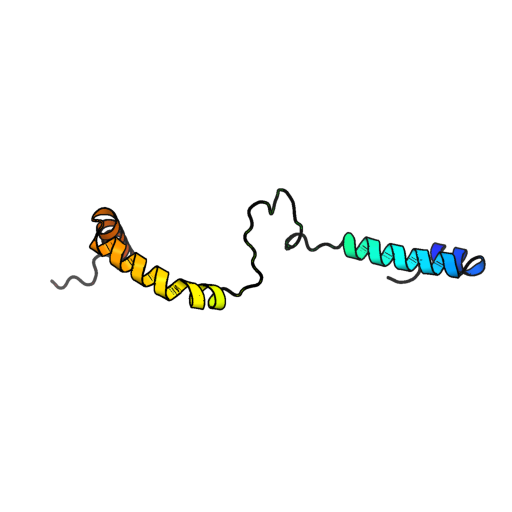VVVVVVVVVVVVVVPDDPVPDDDPVCPPDPDDPDDPCRVCVVCVVVVVVVLVVCCVPPVVSVVVVVVVVCVVCPPDDDDD

Secondary structure (DSSP, 8-state):
-PPPHHHHHHHHH-HHHHHHHHHHHHHHHHHHS--GGG--SGGGTT----SS-HHHHHHHHHHHHHHHHHHHHHH-HHHHHHHHHHHHHHHTT-----

pLDDT: mean 85.87, std 10.31, range [55.16, 97.94]

Sequence (98 aa):
MSANWFDRTIATVAPRTAARRVLARQAFETLARGYDGAARGRRTEGWRAPGSSADTEIGIAGALLRDRMRDLVRNNPHAAKAVAVLVNNIIGAGIMPR